Protein AF-A0A6U5EST8-F1 (afdb_monomer)

Structure (mmCIF, N/CA/C/O backbone):
data_AF-A0A6U5EST8-F1
#
_entry.id   AF-A0A6U5EST8-F1
#
loop_
_atom_site.group_PDB
_atom_site.id
_atom_site.type_symbol
_atom_site.label_atom_id
_atom_site.label_alt_id
_atom_site.label_comp_id
_atom_site.label_asym_id
_atom_site.label_entity_id
_atom_site.label_seq_id
_atom_site.pdbx_PDB_ins_code
_atom_site.Cartn_x
_atom_site.Cartn_y
_atom_site.Cartn_z
_atom_site.occupancy
_atom_site.B_iso_or_equiv
_atom_site.auth_seq_id
_atom_site.auth_comp_id
_atom_site.auth_asym_id
_atom_site.auth_atom_id
_atom_site.pdbx_PDB_model_num
ATOM 1 N N . SER A 1 1 ? -7.242 13.397 -13.984 1.00 48.88 1 SER A N 1
ATOM 2 C CA . SER A 1 1 ? -6.036 13.330 -14.838 1.00 48.88 1 SER A CA 1
ATOM 3 C C . SER A 1 1 ? -4.917 12.681 -14.050 1.00 48.88 1 SER A C 1
ATOM 5 O O . SER A 1 1 ? -4.640 13.156 -12.957 1.00 48.88 1 SER A O 1
ATOM 7 N N . GLU A 1 2 ? -4.301 11.622 -14.567 1.00 52.22 2 GLU A N 1
ATOM 8 C CA . GLU A 1 2 ? -3.159 10.956 -13.919 1.00 52.22 2 GLU A CA 1
ATOM 9 C C . GLU A 1 2 ? -1.825 11.520 -14.435 1.00 52.22 2 GLU A C 1
ATOM 11 O O . GLU A 1 2 ? -1.750 12.106 -15.522 1.00 52.22 2 GLU A O 1
ATOM 16 N N . LEU A 1 3 ? -0.790 11.414 -13.607 1.00 53.28 3 LEU A N 1
ATOM 17 C CA . LEU A 1 3 ? 0.524 12.009 -13.833 1.00 53.28 3 LEU A CA 1
ATOM 18 C C . LEU A 1 3 ? 1.408 11.073 -14.675 1.00 53.28 3 LEU A C 1
ATOM 20 O O . LEU A 1 3 ? 1.487 9.883 -14.387 1.00 53.28 3 LEU A O 1
ATOM 24 N N . ASP A 1 4 ? 2.096 11.611 -15.685 1.00 50.03 4 ASP A N 1
ATOM 25 C CA . ASP A 1 4 ? 3.159 10.904 -16.408 1.00 50.03 4 ASP A CA 1
ATOM 26 C C . ASP A 1 4 ? 4.500 11.118 -15.687 1.00 50.03 4 ASP A C 1
ATOM 28 O O . ASP A 1 4 ? 5.114 12.190 -15.760 1.00 50.03 4 ASP A O 1
ATOM 32 N N . MET A 1 5 ? 4.976 10.077 -15.003 1.00 48.50 5 MET A N 1
ATOM 33 C CA . MET A 1 5 ? 6.250 10.089 -14.272 1.00 48.50 5 MET A CA 1
ATOM 34 C C . MET A 1 5 ? 7.477 10.244 -15.191 1.00 48.50 5 MET A C 1
ATOM 36 O O . MET A 1 5 ? 8.553 10.594 -14.710 1.00 48.50 5 MET A O 1
ATOM 40 N N . LYS A 1 6 ? 7.358 10.023 -16.510 1.00 43.78 6 LYS A N 1
ATOM 41 C CA . LYS A 1 6 ? 8.486 10.133 -17.457 1.00 43.78 6 LYS A CA 1
ATOM 42 C C . LYS A 1 6 ? 8.891 11.588 -17.722 1.00 43.78 6 LYS A C 1
ATOM 44 O O . LYS A 1 6 ? 10.068 11.875 -17.988 1.00 43.78 6 LYS A O 1
ATOM 49 N N . ASN A 1 7 ? 7.911 12.491 -17.657 1.00 47.16 7 ASN A N 1
ATOM 50 C CA . ASN A 1 7 ? 8.019 13.862 -18.157 1.00 47.16 7 ASN A CA 1
ATOM 51 C C . ASN A 1 7 ? 7.587 14.926 -17.134 1.00 47.16 7 ASN A C 1
ATOM 53 O O . ASN A 1 7 ? 7.699 16.112 -17.429 1.00 47.16 7 ASN A O 1
ATOM 57 N N . GLY A 1 8 ? 7.045 14.528 -15.975 1.00 49.94 8 GLY A N 1
ATOM 58 C CA . GLY A 1 8 ? 6.484 15.461 -14.988 1.00 49.94 8 GLY A CA 1
ATOM 59 C C . GLY A 1 8 ? 5.248 16.220 -15.490 1.00 49.94 8 GLY A C 1
ATOM 60 O O . GLY A 1 8 ? 4.775 17.145 -14.838 1.00 49.94 8 GLY A O 1
ATOM 61 N N . ALA A 1 9 ? 4.718 15.835 -16.653 1.00 54.44 9 ALA A N 1
ATOM 62 C CA . ALA A 1 9 ? 3.524 16.407 -17.251 1.00 54.44 9 ALA A CA 1
ATOM 63 C C . ALA A 1 9 ? 2.299 15.552 -16.897 1.00 54.44 9 ALA A C 1
ATOM 65 O O . ALA A 1 9 ? 2.403 14.354 -16.635 1.00 54.44 9 ALA A O 1
ATOM 66 N N . ARG A 1 10 ? 1.100 16.141 -16.926 1.00 57.94 10 ARG A N 1
ATOM 67 C CA . ARG A 1 10 ? -0.131 15.335 -16.932 1.00 57.94 10 ARG A CA 1
ATOM 68 C C . ARG A 1 10 ? -0.149 14.506 -18.216 1.00 57.94 10 ARG A C 1
ATOM 70 O O . ARG A 1 10 ? 0.159 15.043 -19.282 1.00 57.94 10 ARG A O 1
ATOM 77 N N . HIS A 1 11 ? -0.492 13.221 -18.126 1.00 54.62 11 HIS A N 1
ATOM 78 C CA . HIS A 1 11 ? -0.567 12.348 -19.299 1.00 54.62 11 HIS A CA 1
ATOM 79 C C . HIS A 1 11 ? -1.459 13.005 -20.366 1.00 54.62 11 HIS A C 1
ATOM 81 O O . HIS A 1 11 ? -2.651 13.202 -20.138 1.00 54.62 11 HIS A O 1
ATOM 87 N N . LYS A 1 12 ? -0.896 13.331 -21.539 1.00 52.38 12 LYS A N 1
ATOM 88 C CA . LYS A 1 12 ? -1.658 13.903 -22.668 1.00 52.38 12 LYS A CA 1
ATOM 89 C C . LYS A 1 12 ? -2.686 12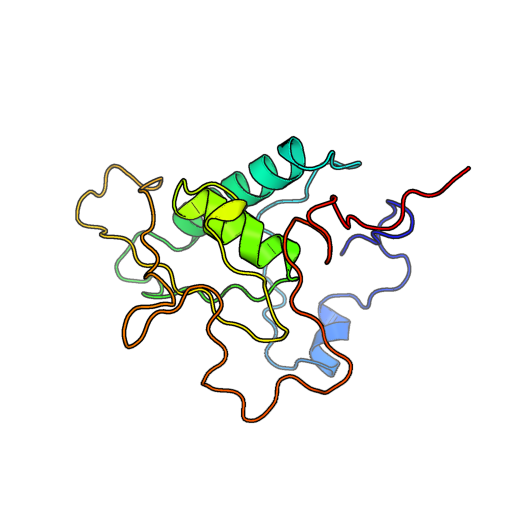.926 -23.264 1.00 52.38 12 LYS A C 1
ATOM 91 O O . LYS A 1 12 ? -3.492 13.349 -24.080 1.00 52.38 12 LYS A O 1
ATOM 96 N N . ALA A 1 13 ? -2.636 11.643 -22.895 1.00 58.72 13 ALA A N 1
ATOM 97 C CA . ALA A 1 13 ? -3.324 10.567 -23.612 1.00 58.72 13 ALA A CA 1
ATOM 98 C C . ALA A 1 13 ? -3.843 9.427 -22.716 1.00 58.72 13 ALA A C 1
ATOM 100 O O . ALA A 1 13 ? -3.940 8.293 -23.176 1.00 58.72 13 ALA A O 1
ATOM 101 N N . LEU A 1 14 ? -4.141 9.679 -21.437 1.00 64.50 14 LEU A N 1
ATOM 102 C CA . LEU A 1 14 ? -4.918 8.691 -20.683 1.00 64.50 14 LEU A CA 1
ATOM 103 C C . LEU A 1 14 ? -6.406 8.916 -20.947 1.00 64.50 14 LEU A C 1
ATOM 105 O O . LEU A 1 14 ? -6.839 10.069 -20.868 1.00 64.50 14 LEU A O 1
ATOM 109 N N . PRO A 1 15 ? -7.182 7.846 -21.204 1.00 72.75 15 PRO A N 1
ATOM 110 C CA . PRO A 1 15 ? -8.623 7.960 -21.327 1.00 72.75 15 PRO A CA 1
ATOM 111 C C . PRO A 1 15 ? -9.198 8.635 -20.082 1.00 72.75 15 PRO A C 1
ATOM 113 O O . PRO A 1 15 ? -8.764 8.365 -18.949 1.00 72.75 15 PRO A O 1
ATOM 116 N N . SER A 1 16 ? -10.162 9.520 -20.296 1.00 79.06 16 SER A N 1
ATOM 117 C CA . SER A 1 16 ? -10.992 10.098 -19.246 1.00 79.06 16 SER A CA 1
ATOM 118 C C . SER A 1 16 ? -11.648 8.999 -18.407 1.00 79.06 16 SER A C 1
ATOM 120 O O . SER A 1 16 ? -11.774 7.850 -18.826 1.00 79.06 16 SER A O 1
ATOM 122 N N . VAL A 1 17 ? -12.097 9.348 -17.201 1.00 77.19 17 VAL A N 1
ATOM 123 C CA . VAL A 1 17 ? -12.790 8.395 -16.320 1.00 77.19 17 VAL A CA 1
ATOM 124 C C . VAL A 1 17 ? -14.024 7.790 -17.003 1.00 77.19 17 VAL A C 1
ATOM 126 O O . VAL A 1 17 ? -14.256 6.594 -16.865 1.00 77.19 17 VAL A O 1
ATOM 129 N N . PHE A 1 18 ? -14.744 8.568 -17.818 1.00 82.94 18 PHE A N 1
ATOM 130 C CA . PHE A 1 18 ? -15.876 8.073 -18.605 1.00 82.94 18 PHE A CA 1
ATOM 131 C C . PHE A 1 18 ? -15.457 7.059 -19.675 1.00 82.94 18 PHE A C 1
ATOM 133 O O . PHE A 1 18 ? -16.109 6.031 -19.832 1.00 82.94 18 PHE A O 1
ATOM 140 N N . GLU A 1 19 ? -14.338 7.286 -20.365 1.00 85.19 19 GLU A N 1
ATOM 141 C CA . GLU A 1 19 ? -13.809 6.324 -21.342 1.00 85.19 19 GLU A CA 1
ATOM 142 C C . GLU A 1 19 ? -13.284 5.045 -20.670 1.00 85.19 19 GLU A C 1
ATOM 144 O O . GLU A 1 19 ? -13.337 3.964 -21.257 1.00 85.19 19 GLU A O 1
ATOM 149 N N . ARG A 1 20 ? -12.818 5.126 -19.416 1.00 86.94 20 ARG A N 1
ATOM 150 C CA . ARG A 1 20 ? -12.353 3.955 -18.652 1.00 86.94 20 ARG A CA 1
ATOM 151 C C . ARG A 1 20 ? -13.472 2.987 -18.281 1.00 86.94 20 ARG A C 1
ATOM 153 O O . ARG A 1 20 ? -13.176 1.809 -18.102 1.00 86.94 20 ARG A O 1
ATOM 160 N N . VAL A 1 21 ? -14.728 3.434 -18.220 1.00 88.88 21 VAL A N 1
ATOM 161 C CA . VAL A 1 21 ? -15.893 2.564 -17.957 1.00 88.88 21 VAL A CA 1
ATOM 162 C C . VAL A 1 21 ? -15.990 1.439 -18.992 1.00 88.88 21 VAL A C 1
ATOM 164 O O . VAL A 1 21 ? -16.379 0.327 -18.649 1.00 88.88 21 VAL A O 1
ATOM 167 N N . ALA A 1 22 ?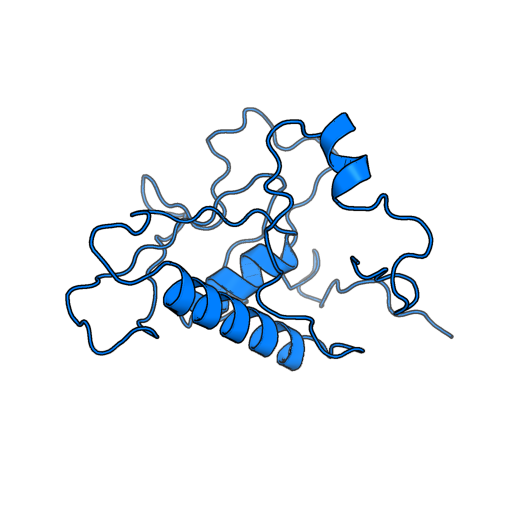 -15.561 1.681 -20.236 1.00 88.94 22 ALA A N 1
ATOM 168 C CA . ALA A 1 22 ? -15.536 0.654 -21.277 1.00 88.94 22 ALA A CA 1
ATOM 169 C C . ALA A 1 22 ? -14.598 -0.524 -20.941 1.00 88.94 22 ALA A C 1
ATOM 171 O O . ALA A 1 22 ? -14.864 -1.653 -21.343 1.00 88.94 22 ALA A O 1
ATOM 172 N N . TYR A 1 23 ? -13.525 -0.269 -20.186 1.00 89.94 23 TYR A N 1
ATOM 173 C CA . TYR A 1 23 ? -12.571 -1.286 -19.732 1.00 89.94 23 TYR A CA 1
ATOM 174 C C . TYR A 1 23 ? -12.909 -1.811 -18.327 1.00 89.94 23 TYR A C 1
ATOM 176 O O . TYR A 1 23 ? -12.661 -2.976 -18.027 1.00 89.94 23 TYR A O 1
ATOM 184 N N . TYR A 1 24 ? -13.504 -0.965 -17.478 1.00 91.69 24 TYR A N 1
ATOM 185 C CA . TYR A 1 24 ? -13.864 -1.264 -16.091 1.00 91.69 24 TYR A CA 1
ATOM 186 C C . TYR A 1 24 ? -15.314 -0.834 -15.803 1.00 91.69 24 TYR A C 1
ATOM 188 O O . TYR A 1 24 ? -15.536 0.220 -15.204 1.00 91.69 24 TYR A O 1
ATOM 196 N N . PRO A 1 25 ? -16.327 -1.643 -16.171 1.00 89.06 25 PRO A N 1
ATOM 197 C CA . PRO A 1 25 ? -17.738 -1.226 -16.149 1.00 89.06 25 PRO A CA 1
ATOM 198 C C . PRO A 1 25 ? -18.306 -0.842 -14.778 1.00 89.06 25 PRO A C 1
ATOM 200 O O . PRO A 1 25 ? -19.384 -0.264 -14.699 1.00 89.06 25 PRO A O 1
ATOM 203 N N . ARG A 1 26 ? -17.610 -1.194 -13.692 1.00 90.69 26 ARG A N 1
ATOM 204 C CA . ARG A 1 26 ? -18.018 -0.926 -12.304 1.00 90.69 26 ARG A CA 1
ATOM 205 C C . ARG A 1 26 ? -17.150 0.125 -11.611 1.00 90.69 26 ARG A C 1
ATOM 207 O O . ARG A 1 26 ? -17.196 0.229 -10.389 1.00 90.69 26 ARG A O 1
ATOM 214 N N . ILE A 1 27 ? -16.319 0.853 -12.357 1.00 89.62 27 ILE A N 1
ATOM 215 C CA . ILE A 1 27 ? -15.515 1.931 -11.781 1.00 89.62 27 ILE A CA 1
ATOM 216 C C . ILE A 1 27 ? -16.431 3.049 -11.264 1.00 89.62 27 ILE A C 1
ATOM 218 O O . ILE A 1 27 ? -17.374 3.450 -11.943 1.00 89.62 27 ILE A O 1
ATOM 222 N N . ASP A 1 28 ? -16.151 3.556 -10.064 1.00 88.38 28 ASP A N 1
ATOM 223 C CA . ASP A 1 28 ? -16.836 4.737 -9.540 1.00 88.38 28 ASP A CA 1
ATOM 224 C C . ASP A 1 28 ? -16.331 5.985 -10.274 1.00 88.38 28 ASP A C 1
ATOM 226 O O . ASP A 1 28 ? -15.213 6.457 -10.051 1.00 88.38 28 ASP A O 1
ATOM 230 N N . THR A 1 29 ? -17.160 6.525 -11.165 1.00 87.31 29 THR A N 1
ATOM 231 C CA . THR A 1 29 ? -16.808 7.706 -11.957 1.00 87.31 29 THR A CA 1
ATOM 232 C C . THR A 1 29 ? -16.860 9.010 -11.166 1.00 87.31 29 THR A C 1
ATOM 234 O O . THR A 1 29 ? -16.343 10.021 -11.638 1.00 87.31 29 THR A O 1
ATOM 237 N N . ASN A 1 30 ? -17.478 9.002 -9.983 1.00 88.00 30 ASN A N 1
ATOM 238 C CA . ASN A 1 30 ? -17.611 10.171 -9.114 1.00 88.00 30 ASN A CA 1
ATOM 239 C C . ASN A 1 30 ? -16.489 10.245 -8.071 1.00 88.00 30 ASN A C 1
ATOM 241 O O . ASN A 1 30 ? -16.426 11.200 -7.290 1.00 88.00 30 ASN A O 1
ATOM 245 N N . TYR A 1 31 ? -15.596 9.253 -8.048 1.00 83.94 31 TYR A N 1
ATOM 246 C CA . TYR A 1 31 ? -14.479 9.237 -7.125 1.00 83.94 31 TYR A CA 1
ATOM 247 C C . TYR A 1 31 ? -13.496 10.375 -7.420 1.00 83.94 31 TYR A C 1
ATOM 249 O O . TYR A 1 31 ? -12.895 10.460 -8.492 1.00 83.94 31 TYR A O 1
ATOM 257 N N . ASN A 1 32 ? -13.271 11.215 -6.411 1.00 83.75 32 ASN A N 1
ATOM 258 C CA . ASN A 1 32 ? -12.218 12.222 -6.424 1.00 83.75 32 ASN A CA 1
ATOM 259 C C . ASN A 1 32 ? -10.975 11.703 -5.693 1.00 83.75 32 ASN A C 1
ATOM 261 O O . ASN A 1 32 ? -11.077 11.183 -4.575 1.00 83.75 32 ASN A O 1
ATOM 265 N N . SER A 1 33 ? -9.803 11.891 -6.311 1.00 86.38 33 SER A N 1
ATOM 266 C CA . SER A 1 33 ? -8.504 11.635 -5.681 1.00 86.38 33 SER A CA 1
ATOM 267 C C . SER A 1 33 ? -8.404 12.357 -4.337 1.00 86.38 33 SER A C 1
ATOM 269 O O . SER A 1 33 ? -8.829 13.504 -4.227 1.00 86.38 33 SER A O 1
ATOM 271 N N . LEU A 1 34 ? -7.801 11.707 -3.335 1.00 87.25 34 LEU A N 1
ATOM 272 C CA . LEU A 1 34 ? -7.621 12.284 -1.994 1.00 87.25 34 LEU A CA 1
ATOM 273 C C . LEU A 1 34 ? -6.848 13.607 -2.046 1.00 87.25 34 LEU A C 1
ATOM 275 O O . LEU A 1 34 ? -7.206 14.575 -1.389 1.00 87.25 34 LEU A O 1
ATOM 279 N N . PHE A 1 35 ? -5.795 13.645 -2.860 1.00 88.31 35 PHE A N 1
ATOM 280 C CA . PHE A 1 35 ? -5.031 14.842 -3.183 1.00 88.31 35 PHE A CA 1
ATOM 281 C C . PHE A 1 35 ? -4.208 14.593 -4.454 1.00 88.31 35 PHE A C 1
ATOM 283 O O . PHE A 1 35 ? -4.122 13.469 -4.953 1.00 88.31 35 PHE A O 1
ATOM 290 N N . THR A 1 36 ? -3.599 15.653 -4.984 1.00 84.31 36 THR A N 1
ATOM 291 C CA . THR A 1 36 ? -2.569 15.568 -6.030 1.00 84.31 36 THR A CA 1
ATOM 292 C C . THR A 1 36 ? -1.243 16.000 -5.410 1.00 84.31 36 THR A C 1
ATOM 294 O O . THR A 1 36 ? -1.221 17.061 -4.786 1.00 84.31 36 THR A O 1
ATOM 297 N N . PRO A 1 37 ? -0.167 15.208 -5.518 1.00 79.50 37 PRO A N 1
ATOM 298 C CA . PRO A 1 37 ? 1.116 15.597 -4.953 1.00 79.50 37 PRO A CA 1
ATOM 299 C C . PRO A 1 37 ? 1.778 16.721 -5.749 1.00 79.50 37 PRO A C 1
ATOM 301 O O . PRO A 1 37 ? 1.559 16.857 -6.956 1.00 79.50 37 PRO A O 1
ATOM 304 N N . GLU A 1 38 ? 2.593 17.516 -5.061 1.00 78.94 38 GLU A N 1
ATOM 305 C CA . GLU A 1 38 ? 3.458 18.511 -5.690 1.00 78.94 38 GLU A CA 1
ATOM 306 C C . GLU A 1 38 ? 4.640 17.817 -6.376 1.00 78.94 38 GLU A C 1
ATOM 308 O O . GLU A 1 38 ? 5.148 16.806 -5.893 1.00 78.94 38 GLU A O 1
ATOM 313 N N . MET A 1 39 ? 5.054 18.341 -7.531 1.00 76.12 39 MET A N 1
ATOM 314 C CA . MET A 1 39 ? 6.128 17.772 -8.347 1.00 76.12 39 MET A CA 1
ATOM 315 C C . MET A 1 39 ? 7.208 18.832 -8.619 1.00 76.12 39 MET A C 1
ATOM 317 O O . MET A 1 39 ? 6.855 19.992 -8.841 1.00 76.12 39 MET A O 1
ATOM 321 N N . PRO A 1 40 ? 8.498 18.449 -8.698 1.00 78.38 40 PRO A N 1
ATOM 322 C CA . PRO A 1 40 ? 9.017 17.088 -8.554 1.00 78.38 40 PRO A CA 1
ATOM 323 C C . PRO A 1 40 ? 9.042 16.615 -7.094 1.00 78.38 40 PRO A C 1
ATOM 325 O O . PRO A 1 40 ? 9.337 17.382 -6.187 1.00 78.38 40 PRO A O 1
ATOM 328 N N . GLU A 1 41 ? 8.773 15.329 -6.885 1.00 74.25 41 GLU A N 1
ATOM 329 C CA . GLU A 1 41 ? 8.879 14.702 -5.568 1.00 74.25 41 GLU A CA 1
ATOM 330 C C . GLU A 1 41 ? 10.335 14.292 -5.293 1.00 74.25 41 GLU A C 1
ATOM 332 O O . GLU A 1 41 ? 10.943 13.579 -6.097 1.00 74.25 41 GLU A O 1
ATOM 337 N N . GLN A 1 42 ? 10.901 14.742 -4.169 1.00 78.19 42 GLN A N 1
ATOM 338 C CA . GLN A 1 42 ? 12.224 14.304 -3.722 1.00 78.19 42 GLN A CA 1
ATOM 339 C C . GLN A 1 42 ? 12.118 12.992 -2.940 1.00 78.19 42 GLN A C 1
ATOM 341 O O . GLN A 1 42 ? 11.250 12.819 -2.085 1.00 78.19 42 GLN A O 1
ATOM 346 N N . TYR A 1 43 ? 13.022 12.058 -3.232 1.00 74.25 43 TYR A N 1
ATOM 347 C CA . TYR A 1 43 ? 13.096 10.777 -2.538 1.00 74.25 43 TYR A CA 1
ATOM 348 C C . TYR A 1 43 ? 14.235 10.779 -1.501 1.00 74.25 43 TYR A C 1
ATOM 350 O O . TYR A 1 43 ? 15.327 11.239 -1.846 1.00 74.25 43 TYR A O 1
ATOM 358 N N . PRO A 1 44 ? 14.046 10.191 -0.301 1.00 78.81 44 PRO A N 1
ATOM 359 C CA . PRO A 1 44 ? 12.819 9.538 0.179 1.00 78.81 44 PRO A CA 1
ATOM 360 C C . PRO A 1 44 ? 11.825 10.488 0.858 1.00 78.81 44 PRO A C 1
ATOM 362 O O . PRO A 1 44 ? 10.648 10.154 0.929 1.00 78.81 44 PRO A O 1
ATOM 365 N N . ASP A 1 45 ? 12.264 11.651 1.336 1.00 82.19 45 ASP A N 1
ATOM 366 C CA . ASP A 1 45 ? 11.514 12.425 2.334 1.00 82.19 45 ASP A CA 1
ATOM 367 C C . ASP A 1 45 ? 10.145 12.903 1.833 1.00 82.19 45 ASP A C 1
ATOM 369 O O . ASP A 1 45 ? 9.121 12.552 2.418 1.00 82.19 45 ASP A O 1
ATOM 373 N N . SER A 1 46 ? 10.084 13.601 0.692 1.00 84.88 46 SER A N 1
ATOM 374 C CA . SER A 1 46 ? 8.802 14.082 0.149 1.00 84.88 46 SER A CA 1
ATOM 375 C C . SER A 1 46 ? 7.865 12.929 -0.232 1.00 84.88 46 SER A C 1
ATOM 377 O O . SER A 1 46 ? 6.649 13.026 -0.055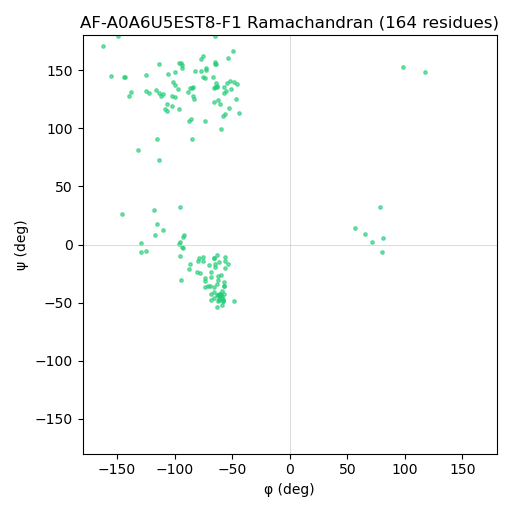 1.00 84.88 46 SER A O 1
ATOM 379 N N . PHE A 1 47 ? 8.428 11.811 -0.700 1.00 86.88 47 PHE A N 1
ATOM 380 C CA . PHE A 1 47 ? 7.680 10.584 -0.975 1.00 86.88 47 PHE A CA 1
ATOM 381 C C . PHE A 1 47 ? 7.053 9.976 0.291 1.00 86.88 47 PHE A C 1
ATOM 383 O O . PHE A 1 47 ? 5.887 9.561 0.284 1.00 86.88 47 PHE A O 1
ATOM 390 N N . LEU A 1 48 ? 7.800 9.931 1.391 1.00 89.56 48 LEU A N 1
ATOM 391 C CA . LEU A 1 48 ? 7.316 9.416 2.670 1.00 89.56 48 LEU A CA 1
ATOM 392 C C . LEU A 1 48 ? 6.294 10.357 3.317 1.00 89.56 48 LEU A C 1
ATOM 394 O O . LEU A 1 48 ? 5.298 9.887 3.878 1.00 89.56 48 LEU A O 1
ATOM 398 N N . ASP A 1 49 ? 6.457 11.667 3.171 1.00 90.69 49 ASP A N 1
ATOM 399 C CA . ASP A 1 49 ? 5.455 12.648 3.596 1.00 90.69 49 ASP A CA 1
ATOM 400 C C . ASP A 1 49 ? 4.141 12.456 2.836 1.00 90.69 49 ASP A C 1
ATOM 402 O O . ASP A 1 49 ? 3.058 12.422 3.433 1.00 90.69 49 ASP A O 1
ATOM 406 N N . ARG A 1 50 ? 4.220 12.219 1.522 1.00 91.38 50 ARG A N 1
ATOM 407 C CA . ARG A 1 50 ? 3.054 11.875 0.704 1.00 91.38 50 ARG A CA 1
ATOM 408 C C . ARG A 1 50 ? 2.374 10.592 1.170 1.00 91.38 50 ARG A C 1
ATOM 410 O O . ARG A 1 50 ? 1.144 10.558 1.242 1.00 91.38 50 ARG A O 1
ATOM 417 N N . CYS A 1 51 ? 3.138 9.546 1.477 1.00 92.81 51 CYS A N 1
ATOM 418 C CA . CYS A 1 51 ? 2.579 8.296 1.996 1.00 92.81 51 CYS A CA 1
ATOM 419 C C . CYS A 1 51 ? 1.868 8.521 3.337 1.00 92.81 51 CYS A C 1
ATOM 421 O O . CYS A 1 51 ? 0.733 8.076 3.504 1.00 92.81 51 CYS A O 1
ATOM 423 N N . SER A 1 52 ? 2.480 9.294 4.241 1.00 92.12 52 SER A N 1
ATOM 424 C CA . SER A 1 52 ? 1.885 9.688 5.528 1.00 92.12 52 SER A CA 1
ATOM 425 C C . SER A 1 52 ? 0.560 10.420 5.336 1.00 92.12 52 SER A C 1
ATOM 427 O O . SER A 1 52 ? -0.447 10.086 5.963 1.00 92.12 52 SER A O 1
ATOM 429 N N . ARG A 1 53 ? 0.534 11.392 4.417 1.00 92.06 53 ARG A N 1
ATOM 430 C CA . ARG A 1 53 ? -0.681 12.131 4.076 1.00 92.06 53 ARG A CA 1
ATOM 431 C C . ARG A 1 53 ? -1.756 11.208 3.508 1.00 92.06 53 ARG A C 1
ATOM 433 O O . ARG A 1 53 ? -2.905 11.322 3.911 1.00 92.06 53 ARG A O 1
ATOM 440 N N . ALA A 1 54 ? -1.409 10.278 2.619 1.00 92.06 54 ALA A N 1
ATOM 441 C CA . ALA A 1 54 ? -2.369 9.328 2.057 1.00 92.06 54 ALA A CA 1
ATOM 442 C C . ALA A 1 54 ? -3.045 8.467 3.126 1.00 92.06 54 ALA A C 1
ATOM 444 O O . ALA A 1 54 ? -4.268 8.344 3.104 1.00 92.06 54 ALA A O 1
ATOM 445 N N . ILE A 1 55 ? -2.281 7.934 4.080 1.00 90.38 55 ILE A N 1
ATOM 446 C CA . ILE A 1 55 ? -2.830 7.155 5.200 1.00 90.38 55 ILE A CA 1
ATOM 447 C C . ILE A 1 55 ? -3.773 8.021 6.032 1.00 90.38 55 ILE A C 1
ATOM 449 O O . ILE A 1 55 ? -4.903 7.618 6.292 1.00 90.38 55 ILE A O 1
ATOM 453 N N . LYS A 1 56 ? -3.350 9.241 6.383 1.00 87.94 56 LYS A N 1
ATOM 454 C CA . LYS A 1 56 ? -4.172 10.177 7.156 1.00 87.94 56 LYS A CA 1
ATOM 455 C C . LYS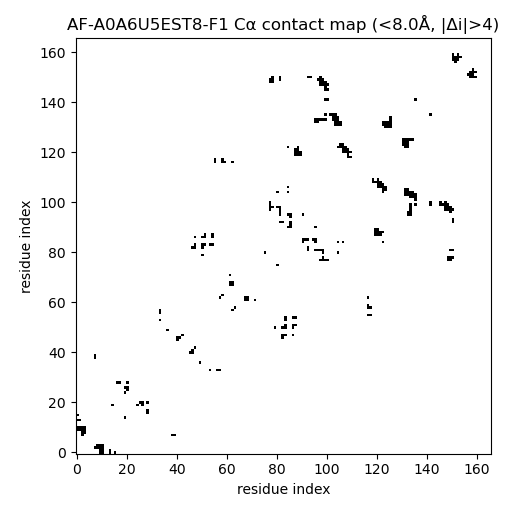 A 1 56 ? -5.499 10.496 6.458 1.00 87.94 56 LYS A C 1
ATOM 457 O O . LYS A 1 56 ? -6.552 10.407 7.079 1.00 87.94 56 LYS A O 1
ATOM 462 N N . GLU A 1 57 ? -5.466 10.841 5.173 1.00 89.06 57 GLU A N 1
ATOM 463 C CA . GLU A 1 57 ? -6.670 11.179 4.399 1.00 89.06 57 GLU A CA 1
ATOM 464 C C . GLU A 1 57 ? -7.598 9.964 4.224 1.00 89.06 57 GLU A C 1
ATOM 466 O O . GLU A 1 57 ? -8.820 10.106 4.287 1.00 89.06 57 GLU A O 1
ATOM 471 N N . LEU A 1 58 ? -7.043 8.756 4.051 1.00 88.19 58 LEU A N 1
ATOM 472 C CA . LEU A 1 58 ? -7.822 7.511 4.036 1.00 88.19 58 LEU A CA 1
ATOM 473 C C . LEU A 1 58 ? -8.513 7.273 5.382 1.00 88.19 58 LEU A C 1
ATOM 475 O O . LEU A 1 58 ? -9.722 7.032 5.403 1.00 88.19 58 LEU A O 1
ATOM 479 N N . SER A 1 59 ? -7.777 7.401 6.488 1.00 83.62 59 SER A N 1
ATOM 480 C CA . SER A 1 59 ? -8.313 7.276 7.846 1.00 83.62 59 SER A CA 1
ATOM 481 C C . SER A 1 59 ? -9.416 8.295 8.126 1.00 83.62 59 SER A C 1
ATOM 483 O O . SER A 1 59 ? -10.430 7.938 8.714 1.00 83.62 59 SER A O 1
ATOM 485 N N . ILE A 1 60 ? -9.281 9.541 7.666 1.00 83.81 60 ILE A N 1
ATOM 486 C CA . ILE A 1 60 ? -10.328 10.564 7.825 1.00 83.81 60 ILE A CA 1
ATOM 487 C C . ILE A 1 60 ? -11.560 10.222 6.976 1.00 83.81 60 ILE A C 1
ATOM 489 O O . ILE A 1 60 ? -12.691 10.268 7.456 1.00 83.81 60 ILE A O 1
ATOM 493 N N . LYS A 1 61 ? -11.367 9.866 5.700 1.00 84.12 61 LYS A N 1
ATOM 494 C CA . LYS A 1 61 ? -12.476 9.656 4.755 1.00 84.12 61 LYS A CA 1
ATOM 495 C C . LYS A 1 61 ? -13.302 8.403 5.073 1.00 84.12 61 LYS A C 1
ATOM 497 O O . LYS A 1 61 ? -14.526 8.396 4.872 1.00 84.12 61 LYS A O 1
ATOM 502 N N . TYR A 1 62 ? -12.640 7.354 5.554 1.00 83.31 62 TYR A N 1
ATOM 503 C CA . TYR A 1 62 ? -13.210 6.013 5.688 1.00 83.31 62 TYR A CA 1
ATOM 504 C C . TYR A 1 62 ? -13.126 5.421 7.097 1.00 83.31 62 TYR A C 1
ATOM 506 O O . TYR A 1 62 ? -13.658 4.342 7.308 1.00 83.31 62 TYR A O 1
ATOM 514 N N . GLY A 1 63 ? -12.473 6.082 8.050 1.00 69.62 63 GLY A N 1
ATOM 515 C CA . GLY A 1 63 ? -12.112 5.461 9.322 1.00 69.62 63 GLY A CA 1
ATOM 516 C C . GLY A 1 63 ? -13.051 5.692 10.504 1.00 69.62 63 GLY A C 1
ATOM 517 O O . GLY A 1 63 ? -12.719 5.189 11.571 1.00 69.62 63 GLY A O 1
ATOM 518 N N . GLN A 1 64 ? -14.158 6.432 10.359 1.00 67.75 64 GLN A N 1
ATOM 519 C CA . GLN A 1 64 ? -15.088 6.722 11.463 1.00 67.75 64 GLN A CA 1
ATOM 520 C C . GLN A 1 64 ? -16.564 6.627 11.056 1.00 67.75 64 GLN A C 1
ATOM 522 O O . GLN A 1 64 ? -16.988 7.259 10.084 1.00 67.75 64 GLN A O 1
ATOM 527 N N . GLY A 1 65 ? -17.349 5.901 11.858 1.00 61.84 65 GLY A N 1
ATOM 528 C CA . GLY A 1 65 ? -18.809 5.797 11.761 1.00 61.84 65 GLY A CA 1
ATOM 529 C C . GLY A 1 65 ? -19.311 4.382 11.457 1.00 61.84 65 GLY A C 1
ATOM 530 O O . GLY A 1 65 ? -18.663 3.627 10.741 1.00 61.84 65 GLY A O 1
ATOM 531 N N . PHE A 1 66 ? -20.498 4.045 11.973 1.00 58.19 66 PHE A N 1
ATOM 532 C CA . PHE A 1 66 ? -21.142 2.730 11.798 1.00 58.19 66 PHE A CA 1
ATOM 533 C C . PHE A 1 66 ? -21.409 2.362 10.326 1.00 58.19 66 PHE A C 1
ATOM 535 O O . PHE A 1 66 ? -21.434 1.186 9.981 1.00 58.19 66 PHE A O 1
ATOM 542 N N . ASP A 1 67 ? -21.557 3.368 9.459 1.00 67.69 67 ASP A N 1
ATOM 543 C CA . ASP A 1 67 ? -21.815 3.196 8.023 1.00 67.69 67 ASP A CA 1
ATOM 544 C C . ASP A 1 67 ? -20.531 3.153 7.171 1.00 67.69 67 ASP A C 1
ATOM 546 O O . ASP A 1 67 ? -20.585 3.214 5.938 1.00 67.69 67 ASP A O 1
ATOM 550 N N . LYS A 1 68 ? -19.349 3.111 7.800 1.00 72.62 68 LYS A N 1
ATOM 551 C CA . LYS A 1 68 ? -18.065 3.054 7.092 1.00 72.62 68 LYS A CA 1
ATOM 552 C C . LYS A 1 68 ? -17.574 1.619 6.910 1.00 72.62 68 LYS A C 1
ATOM 554 O O . LYS A 1 68 ? -17.889 0.745 7.713 1.00 72.62 68 LYS A O 1
ATOM 559 N N . PRO A 1 69 ? -16.790 1.357 5.847 1.00 75.94 69 PRO A N 1
ATOM 560 C CA . PRO A 1 69 ? -16.235 0.033 5.624 1.00 75.94 69 PRO A CA 1
ATOM 561 C C . PRO A 1 69 ? -15.290 -0.360 6.766 1.00 75.94 69 PRO A C 1
ATOM 563 O O . PRO A 1 69 ? -14.440 0.427 7.175 1.00 75.94 69 PRO A O 1
ATOM 566 N N . SER A 1 70 ? -15.399 -1.606 7.228 1.00 80.25 70 SER A N 1
ATOM 567 C CA . SER A 1 70 ? -14.501 -2.178 8.240 1.00 80.25 70 SER A CA 1
ATOM 568 C C . SER A 1 70 ? -13.083 -2.436 7.717 1.00 80.25 70 SER A C 1
ATOM 570 O O . SER A 1 70 ? -12.160 -2.607 8.506 1.00 80.25 70 SER A O 1
ATOM 572 N N . ALA A 1 71 ? -12.903 -2.467 6.392 1.00 85.88 71 ALA A N 1
ATOM 573 C CA . ALA A 1 71 ? -11.623 -2.686 5.734 1.00 85.88 71 ALA A CA 1
ATOM 574 C C . ALA A 1 71 ? -11.500 -1.840 4.461 1.00 85.88 71 ALA A C 1
ATOM 576 O O . ALA A 1 71 ? -12.466 -1.653 3.717 1.00 85.88 71 ALA A O 1
ATOM 577 N N . ILE A 1 72 ? -10.286 -1.365 4.186 1.00 89.06 72 ILE A N 1
ATOM 578 C CA . ILE A 1 72 ? -9.941 -0.617 2.975 1.00 89.06 72 ILE A CA 1
ATOM 579 C C . ILE A 1 72 ? -8.821 -1.371 2.270 1.00 89.06 72 ILE A C 1
ATOM 581 O O . ILE A 1 72 ? -7.812 -1.702 2.884 1.00 89.06 72 ILE A O 1
ATOM 585 N N . ILE A 1 73 ? -8.981 -1.608 0.969 1.00 93.06 73 ILE A N 1
ATOM 586 C CA . ILE A 1 73 ? -7.948 -2.225 0.136 1.00 93.06 73 ILE A CA 1
ATOM 587 C C . ILE A 1 73 ? -7.345 -1.142 -0.751 1.00 93.06 73 ILE A C 1
ATOM 589 O O . ILE A 1 73 ? -8.047 -0.514 -1.544 1.00 93.06 73 ILE A O 1
ATOM 593 N N . VAL A 1 74 ? -6.035 -0.935 -0.630 1.00 93.94 74 VAL A N 1
ATOM 594 C CA . VAL A 1 74 ? -5.278 -0.001 -1.467 1.00 93.94 74 VAL A CA 1
ATOM 595 C C . VAL A 1 74 ? -4.401 -0.801 -2.419 1.00 93.94 74 VAL A C 1
ATOM 597 O O . VAL A 1 74 ? -3.498 -1.513 -1.993 1.00 93.94 74 VAL A O 1
ATOM 600 N N . VAL A 1 75 ? -4.652 -0.663 -3.720 1.00 94.94 75 VAL A N 1
ATOM 601 C CA . VAL A 1 75 ? -3.825 -1.269 -4.769 1.00 94.94 75 VAL A CA 1
ATOM 602 C C . VAL A 1 75 ? -2.924 -0.187 -5.351 1.00 94.94 75 VAL A C 1
ATOM 604 O O . VAL A 1 75 ? -3.407 0.821 -5.865 1.00 94.94 75 VAL A O 1
ATOM 607 N N . THR A 1 76 ? -1.611 -0.371 -5.243 1.00 93.88 76 THR A N 1
ATOM 608 C CA . THR A 1 76 ? -0.616 0.613 -5.687 1.00 93.88 76 THR A CA 1
ATOM 609 C C . THR A 1 76 ? 0.673 -0.074 -6.147 1.00 93.88 76 THR A C 1
ATOM 611 O O . THR A 1 76 ? 0.781 -1.299 -6.152 1.00 93.88 76 THR A O 1
ATOM 614 N N . HIS A 1 77 ? 1.650 0.714 -6.589 1.00 90.12 77 HIS A N 1
ATOM 615 C CA . HIS A 1 77 ? 2.965 0.225 -7.000 1.00 90.12 77 HIS A CA 1
ATOM 616 C C . HIS A 1 77 ? 3.843 -0.145 -5.797 1.00 90.12 77 HIS A C 1
ATOM 618 O O . HIS A 1 77 ? 3.628 0.349 -4.694 1.00 90.12 77 HIS A O 1
ATOM 624 N N . ALA A 1 78 ? 4.898 -0.932 -6.037 1.00 88.56 78 ALA A N 1
ATOM 625 C CA . ALA A 1 78 ? 5.801 -1.450 -5.005 1.00 88.56 78 ALA A CA 1
ATOM 626 C C . ALA A 1 78 ? 6.306 -0.389 -4.010 1.00 88.56 78 ALA A C 1
ATOM 628 O O . ALA A 1 78 ? 6.186 -0.576 -2.801 1.00 88.56 78 ALA A O 1
ATOM 629 N N . ALA A 1 79 ? 6.791 0.756 -4.509 1.00 87.19 79 ALA A N 1
ATOM 630 C CA . ALA A 1 79 ? 7.218 1.859 -3.651 1.00 87.19 79 ALA A CA 1
ATOM 631 C C . ALA A 1 79 ? 6.077 2.377 -2.769 1.00 87.19 79 ALA A C 1
ATOM 633 O O . ALA A 1 79 ? 6.272 2.568 -1.574 1.00 87.19 79 ALA A O 1
ATOM 634 N N . GLY A 1 80 ? 4.878 2.541 -3.339 1.00 91.81 80 GLY A N 1
ATOM 635 C CA . GLY A 1 80 ? 3.682 2.953 -2.607 1.00 91.81 80 GLY A CA 1
ATOM 636 C C . GLY A 1 80 ? 3.301 1.971 -1.501 1.00 91.81 80 GLY A C 1
ATOM 637 O O . GLY A 1 80 ? 3.014 2.418 -0.397 1.00 91.81 80 GLY A O 1
ATOM 638 N N . CYS A 1 81 ? 3.362 0.660 -1.762 1.00 93.06 81 CYS A N 1
ATOM 639 C CA . CYS A 1 81 ? 3.088 -0.363 -0.750 1.00 93.06 81 CYS A CA 1
ATOM 640 C C . CYS A 1 81 ? 4.040 -0.224 0.444 1.00 93.06 81 CYS A C 1
ATOM 642 O O . CYS A 1 81 ? 3.588 -0.088 1.578 1.00 93.06 81 CYS A O 1
ATOM 644 N N . ILE A 1 82 ? 5.350 -0.180 0.181 1.00 91.75 82 ILE A N 1
ATOM 645 C CA . ILE A 1 82 ? 6.379 -0.100 1.228 1.00 91.75 82 ILE A CA 1
ATOM 646 C C . ILE A 1 82 ? 6.301 1.229 1.982 1.00 91.75 82 ILE A C 1
ATOM 648 O O . ILE A 1 82 ? 6.331 1.248 3.211 1.00 91.75 82 ILE A O 1
ATOM 652 N N . GLY A 1 83 ? 6.180 2.344 1.258 1.00 92.31 83 GLY A N 1
ATOM 653 C CA . GLY A 1 83 ? 6.091 3.675 1.849 1.00 92.31 83 GLY A CA 1
ATOM 654 C C . GLY A 1 83 ? 4.853 3.827 2.727 1.00 92.31 83 GLY A C 1
ATOM 655 O O . GLY A 1 83 ? 4.954 4.330 3.842 1.00 92.31 83 GLY A O 1
ATOM 656 N N . MET A 1 84 ? 3.691 3.348 2.276 1.00 94.00 84 MET A N 1
ATOM 657 C CA . MET A 1 84 ? 2.479 3.383 3.094 1.00 94.00 84 MET A CA 1
ATOM 658 C C . MET A 1 84 ? 2.575 2.441 4.299 1.00 94.00 84 MET A C 1
ATOM 660 O O . MET A 1 84 ? 2.232 2.856 5.399 1.00 94.00 84 MET A O 1
ATOM 664 N N . ALA A 1 85 ? 3.097 1.223 4.143 1.00 93.56 85 ALA A N 1
ATOM 665 C CA . ALA A 1 85 ? 3.269 0.306 5.270 1.00 93.56 85 ALA A CA 1
ATOM 666 C C . ALA A 1 85 ? 4.222 0.879 6.337 1.00 93.56 85 ALA A C 1
ATOM 668 O O . ALA A 1 85 ? 3.875 0.931 7.517 1.00 93.56 85 ALA A O 1
ATOM 669 N N . SER A 1 86 ? 5.380 1.404 5.923 1.00 92.31 86 SER A N 1
ATOM 670 C CA . SER A 1 86 ? 6.342 2.060 6.823 1.00 92.31 86 SER A CA 1
ATOM 671 C C . SER A 1 86 ? 5.700 3.232 7.565 1.00 92.31 86 SER A C 1
ATOM 673 O O . SER A 1 86 ? 5.779 3.320 8.788 1.00 92.31 86 SER A O 1
ATOM 675 N N . ARG A 1 87 ? 5.003 4.119 6.847 1.00 93.06 87 ARG A N 1
ATOM 676 C CA . ARG A 1 87 ? 4.417 5.321 7.454 1.00 93.06 87 ARG A CA 1
ATOM 677 C C . ARG A 1 87 ? 3.191 5.048 8.314 1.00 93.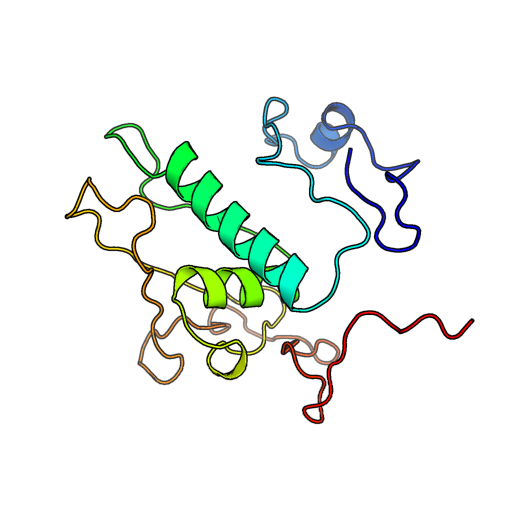06 87 ARG A C 1
ATOM 679 O O . ARG A 1 87 ? 2.971 5.794 9.259 1.00 93.06 87 ARG A O 1
ATOM 686 N N . ALA A 1 88 ? 2.427 4.001 8.023 1.00 91.88 88 ALA A N 1
ATOM 687 C CA . ALA A 1 88 ? 1.272 3.615 8.829 1.00 91.88 88 ALA A CA 1
ATOM 688 C C . ALA A 1 88 ? 1.701 2.977 10.155 1.00 91.88 88 ALA A C 1
ATOM 690 O O . ALA A 1 88 ? 1.068 3.216 11.178 1.00 91.88 88 ALA A O 1
ATOM 691 N N . THR A 1 89 ? 2.792 2.207 10.133 1.00 91.44 89 THR A N 1
ATOM 692 C CA . THR A 1 89 ? 3.293 1.455 11.295 1.00 91.44 89 THR A CA 1
ATOM 693 C C . THR A 1 89 ? 4.381 2.161 12.099 1.00 91.44 89 THR A C 1
ATOM 695 O O . THR A 1 89 ? 4.776 1.686 13.159 1.00 91.44 89 THR A O 1
ATOM 698 N N . GLY A 1 90 ? 4.920 3.270 11.589 1.00 89.94 90 GLY A N 1
ATOM 699 C CA . GLY A 1 90 ? 6.061 3.963 12.193 1.00 89.94 90 GLY A CA 1
ATOM 700 C C . GLY A 1 90 ? 7.399 3.225 12.051 1.00 89.94 90 GLY A C 1
ATOM 701 O O . GLY A 1 90 ? 8.414 3.719 12.538 1.00 89.94 90 GLY A O 1
ATOM 702 N N . ARG A 1 91 ? 7.424 2.076 11.366 1.00 88.69 91 ARG A N 1
ATOM 703 C CA . ARG A 1 91 ? 8.632 1.284 11.110 1.00 88.69 91 ARG A CA 1
ATOM 704 C C . ARG A 1 91 ? 9.531 1.955 10.078 1.00 88.69 91 ARG A C 1
ATOM 706 O O . ARG A 1 91 ? 9.054 2.620 9.151 1.00 88.69 91 ARG A O 1
ATOM 713 N N . SER A 1 92 ? 10.836 1.740 10.189 1.00 88.31 92 SER A N 1
ATOM 714 C CA . SER A 1 92 ? 11.789 2.146 9.155 1.00 88.31 92 SER A CA 1
ATOM 715 C C . SER A 1 92 ? 11.553 1.366 7.858 1.00 88.31 92 SER A C 1
ATOM 717 O O . SER A 1 92 ? 11.006 0.264 7.863 1.00 88.31 92 SER A O 1
ATOM 719 N N . LEU A 1 93 ? 11.991 1.918 6.721 1.00 86.06 93 LEU A N 1
ATOM 720 C CA . LEU A 1 93 ? 11.857 1.227 5.436 1.00 86.06 93 LEU A CA 1
ATOM 721 C C . LEU A 1 93 ? 12.529 -0.156 5.450 1.00 86.06 93 LEU A C 1
ATOM 723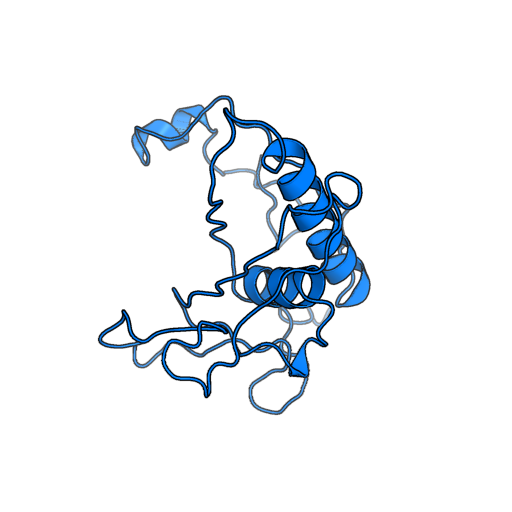 O O . LEU A 1 93 ? 11.974 -1.088 4.877 1.00 86.06 93 LEU A O 1
ATOM 727 N N . SER A 1 94 ? 13.662 -0.309 6.147 1.00 83.00 94 SER A N 1
ATOM 728 C CA . SER A 1 94 ? 14.400 -1.576 6.277 1.00 83.00 94 SER A CA 1
ATOM 729 C C . SER A 1 94 ? 13.648 -2.676 7.027 1.00 83.00 94 SER A C 1
ATOM 731 O O . SER A 1 94 ? 13.996 -3.843 6.883 1.00 83.00 94 SER A O 1
ATOM 733 N N . GLU A 1 95 ? 12.628 -2.322 7.807 1.00 84.44 95 GLU A N 1
ATOM 734 C CA . GLU A 1 95 ? 11.775 -3.264 8.548 1.00 84.44 95 GLU A CA 1
ATOM 735 C C . GLU A 1 95 ? 10.520 -3.669 7.752 1.00 84.44 95 GLU A C 1
ATOM 737 O O . GLU A 1 95 ? 9.720 -4.494 8.199 1.00 84.44 95 GLU A O 1
ATOM 742 N N . VAL A 1 96 ? 10.326 -3.094 6.561 1.00 88.19 96 VAL A N 1
ATOM 743 C CA . VAL A 1 96 ? 9.242 -3.448 5.642 1.00 88.19 96 VAL A CA 1
ATOM 744 C C . VAL A 1 96 ? 9.796 -4.323 4.527 1.00 88.19 96 VAL A C 1
ATOM 746 O O . VAL A 1 96 ? 10.767 -3.964 3.854 1.00 88.19 96 VAL A O 1
ATOM 749 N N . ASN A 1 97 ? 9.161 -5.472 4.305 1.00 88.00 97 ASN A N 1
ATOM 750 C CA . ASN A 1 97 ? 9.623 -6.417 3.300 1.00 88.00 97 ASN A CA 1
ATOM 751 C C . ASN A 1 97 ? 9.532 -5.850 1.882 1.00 88.00 97 ASN A C 1
ATOM 753 O O . ASN A 1 97 ? 8.716 -4.982 1.563 1.00 88.00 97 ASN A O 1
ATOM 757 N N . ALA A 1 98 ? 10.373 -6.398 1.006 1.00 85.94 98 ALA A N 1
ATOM 758 C CA . ALA A 1 98 ? 10.326 -6.091 -0.413 1.00 85.94 98 ALA A CA 1
ATOM 759 C C . ALA A 1 98 ? 8.939 -6.414 -0.991 1.00 85.94 98 ALA A C 1
ATOM 761 O O . ALA A 1 98 ? 8.367 -7.478 -0.744 1.00 85.94 98 ALA A O 1
ATOM 762 N N . ALA A 1 99 ? 8.415 -5.509 -1.810 1.00 89.62 99 ALA A N 1
ATOM 763 C CA . ALA A 1 99 ? 7.126 -5.680 -2.447 1.00 89.62 99 ALA A CA 1
ATOM 764 C C . ALA A 1 99 ? 7.290 -6.485 -3.742 1.00 89.62 99 ALA A C 1
ATOM 766 O O . ALA A 1 99 ? 7.815 -5.992 -4.744 1.00 89.62 99 ALA A O 1
ATOM 767 N N . SER A 1 100 ? 6.826 -7.734 -3.718 1.00 87.75 100 SER A N 1
ATOM 768 C CA . SER A 1 100 ? 6.652 -8.553 -4.925 1.00 87.75 100 SER A CA 1
ATOM 769 C C . SER A 1 100 ? 5.386 -8.134 -5.684 1.00 87.75 100 SER A C 1
ATOM 771 O O . SER A 1 100 ? 4.480 -7.547 -5.082 1.00 87.75 100 SER A O 1
ATOM 773 N N . PRO A 1 101 ? 5.259 -8.444 -6.987 1.00 88.00 101 PRO A N 1
ATOM 774 C CA . PRO A 1 101 ? 3.985 -8.288 -7.684 1.00 88.00 101 PRO A CA 1
ATOM 775 C C . PRO A 1 101 ? 2.857 -8.976 -6.914 1.00 88.00 101 PRO A C 1
ATOM 777 O O . PRO A 1 101 ? 3.034 -10.093 -6.440 1.00 88.00 101 PRO A O 1
ATOM 780 N N . CYS A 1 102 ? 1.726 -8.286 -6.761 1.00 90.38 102 CYS A N 1
ATOM 781 C CA . CYS A 1 102 ? 0.543 -8.781 -6.050 1.00 90.38 102 CYS A CA 1
ATOM 782 C C . CYS A 1 102 ? 0.772 -9.208 -4.587 1.00 90.38 102 CYS A C 1
ATOM 784 O O . CYS A 1 102 ? -0.104 -9.841 -4.009 1.00 90.38 102 CYS A O 1
ATOM 786 N N . CYS A 1 103 ? 1.897 -8.853 -3.956 1.00 91.06 103 CYS A N 1
ATOM 787 C CA . CYS A 1 103 ? 2.059 -9.100 -2.526 1.00 91.06 103 CYS A CA 1
ATOM 788 C C . CYS A 1 103 ? 1.050 -8.294 -1.696 1.00 91.06 103 CYS A C 1
ATOM 790 O O . CYS A 1 103 ? 0.563 -7.240 -2.118 1.00 91.06 103 CYS A O 1
ATOM 792 N N . ILE A 1 104 ? 0.753 -8.799 -0.503 1.00 93.62 104 ILE A N 1
ATOM 793 C CA . ILE A 1 104 ? -0.210 -8.196 0.415 1.00 93.62 104 ILE A CA 1
ATOM 794 C C . ILE A 1 104 ? 0.531 -7.701 1.654 1.00 93.62 104 ILE A C 1
ATOM 796 O O . ILE A 1 104 ? 1.297 -8.449 2.257 1.00 93.62 104 ILE A O 1
ATOM 800 N N . PHE A 1 105 ? 0.270 -6.448 2.022 1.00 94.44 105 PHE A N 1
ATOM 801 C CA . PHE A 1 105 ? 0.586 -5.895 3.335 1.00 94.44 105 PHE A CA 1
ATOM 802 C C . PHE A 1 105 ? -0.731 -5.748 4.099 1.00 94.44 105 PHE A C 1
ATOM 804 O O . PHE A 1 105 ? -1.596 -4.987 3.664 1.00 94.44 105 PHE A O 1
ATOM 811 N N . HIS A 1 106 ? -0.913 -6.499 5.184 1.00 94.12 106 HIS A N 1
ATOM 812 C CA . HIS A 1 106 ? -2.092 -6.370 6.044 1.00 94.12 106 HIS A CA 1
ATOM 813 C C . HIS A 1 106 ? -1.741 -5.535 7.266 1.00 94.12 106 HIS A C 1
ATOM 815 O O . HIS A 1 106 ? -0.757 -5.813 7.949 1.00 94.12 106 HIS A O 1
ATOM 821 N N . LEU A 1 107 ? -2.537 -4.496 7.493 1.00 91.94 107 LEU A N 1
ATOM 822 C CA . LEU A 1 107 ? -2.359 -3.585 8.603 1.00 91.94 107 LEU A CA 1
ATOM 823 C C . LEU A 1 107 ? -3.651 -3.521 9.407 1.00 91.94 107 LEU A C 1
ATOM 825 O O . LEU A 1 107 ? -4.728 -3.324 8.838 1.00 91.94 107 LEU A O 1
ATOM 829 N N . THR A 1 108 ? -3.532 -3.645 10.720 1.00 88.69 108 THR A N 1
ATOM 830 C CA . THR A 1 108 ? -4.642 -3.555 11.669 1.00 88.69 108 THR A CA 1
ATOM 831 C C . THR A 1 108 ? -4.476 -2.323 12.540 1.00 88.69 108 THR A C 1
ATOM 833 O O . THR A 1 108 ? -3.378 -1.814 12.728 1.00 88.69 108 THR A O 1
ATOM 836 N N . ARG A 1 109 ? -5.575 -1.804 13.074 1.00 82.25 109 ARG A N 1
ATOM 837 C CA . ARG A 1 109 ? -5.534 -0.756 14.093 1.00 82.25 109 ARG A CA 1
ATOM 838 C C . ARG A 1 109 ? -6.658 -0.988 15.084 1.00 82.25 109 ARG A C 1
ATOM 840 O O . ARG A 1 109 ? -7.752 -1.385 14.679 1.00 82.25 109 ARG A O 1
ATOM 847 N N . ASN A 1 110 ? -6.399 -0.701 16.351 1.00 75.56 110 ASN A N 1
ATOM 848 C CA . ASN A 1 110 ? -7.440 -0.678 17.368 1.00 75.56 110 ASN A CA 1
ATOM 849 C C . ASN A 1 110 ? -8.122 0.694 17.328 1.00 75.56 110 ASN A C 1
ATOM 851 O O . ASN A 1 110 ? -7.450 1.721 17.329 1.00 75.56 110 ASN A O 1
ATOM 855 N N . ILE A 1 111 ? -9.452 0.701 17.226 1.00 68.69 111 ILE A N 1
ATOM 856 C CA . ILE A 1 111 ? -10.272 1.924 17.109 1.00 68.69 111 ILE A CA 1
ATOM 857 C C . ILE A 1 111 ? -10.791 2.369 18.492 1.00 68.69 111 ILE A C 1
ATOM 859 O O . ILE A 1 111 ? -11.484 3.368 18.600 1.00 68.69 111 ILE A O 1
ATOM 863 N N . ASP A 1 112 ? -10.414 1.670 19.569 1.00 60.62 112 ASP A N 1
ATOM 864 C CA . ASP A 1 112 ? -10.925 1.909 20.928 1.00 60.62 112 ASP A CA 1
ATOM 865 C C . ASP A 1 112 ? -10.592 3.302 21.502 1.00 60.62 112 ASP A C 1
ATOM 867 O O . ASP A 1 112 ? -11.141 3.686 22.534 1.00 60.62 112 ASP A O 1
ATOM 871 N N . ASP A 1 113 ? -9.738 4.078 20.830 1.00 54.66 113 ASP A N 1
ATOM 872 C CA . ASP A 1 113 ? -9.509 5.491 21.118 1.00 54.66 113 ASP A CA 1
ATOM 873 C C . ASP A 1 113 ? -9.968 6.363 19.936 1.00 54.66 113 ASP A C 1
ATOM 875 O O . ASP A 1 113 ? -9.210 6.670 19.011 1.00 54.66 113 ASP A O 1
ATOM 879 N N . ASP A 1 114 ? -11.236 6.787 19.982 1.00 53.31 114 ASP A N 1
ATOM 880 C CA . ASP A 1 114 ? -11.867 7.695 19.009 1.00 53.31 114 ASP A CA 1
ATOM 881 C C . ASP A 1 114 ? -11.123 9.041 18.849 1.00 53.31 114 ASP A C 1
ATOM 883 O O . ASP A 1 114 ? -11.422 9.811 17.926 1.00 53.31 114 ASP A O 1
ATOM 887 N N . SER A 1 115 ? -10.160 9.348 19.729 1.00 52.91 115 SER A N 1
ATOM 888 C CA . SER A 1 115 ? -9.369 10.577 19.679 1.00 52.91 115 SER A CA 1
ATOM 889 C C . SER A 1 115 ? -8.127 10.497 18.781 1.00 52.91 115 SER A C 1
ATOM 891 O O . SER A 1 115 ? -7.636 11.549 18.360 1.00 52.91 115 SER A O 1
ATOM 893 N N . ASP A 1 116 ? -7.666 9.298 18.396 1.00 56.66 116 ASP A N 1
ATOM 894 C CA . ASP A 1 116 ? -6.461 9.124 17.575 1.00 56.66 116 ASP A CA 1
ATOM 895 C C . ASP A 1 116 ? -6.765 8.555 16.177 1.00 56.66 116 ASP A C 1
ATOM 897 O O . ASP A 1 116 ? -6.430 7.428 15.814 1.00 56.66 116 ASP A O 1
ATOM 901 N N . ILE A 1 117 ? -7.357 9.392 15.315 1.00 56.62 117 ILE A N 1
ATOM 902 C CA . ILE A 1 117 ? -7.494 9.122 13.865 1.00 56.62 117 ILE A CA 1
ATOM 903 C C . ILE A 1 117 ? -6.125 8.851 13.198 1.00 56.62 117 ILE A C 1
ATOM 905 O O . ILE A 1 117 ? -6.070 8.257 12.112 1.00 56.62 117 ILE A O 1
ATOM 909 N N . SER A 1 118 ? -5.029 9.281 13.831 1.00 54.69 118 SER A N 1
ATOM 910 C CA . SER A 1 118 ? -3.645 9.050 13.410 1.00 54.69 118 SER A CA 1
ATOM 911 C C . SER A 1 118 ? -2.992 7.807 14.017 1.00 54.69 118 SER A C 1
ATOM 913 O O . SER A 1 118 ? -1.802 7.612 13.764 1.00 54.69 118 SER A O 1
ATOM 915 N N . GLY A 1 119 ? -3.747 6.977 14.746 1.00 63.00 119 GLY A N 1
ATOM 916 C CA . GLY A 1 119 ? -3.232 5.823 15.475 1.00 63.00 119 GLY A CA 1
ATOM 917 C C . GLY A 1 119 ? -2.272 4.973 14.648 1.00 63.00 119 GLY A C 1
ATOM 918 O O . GLY A 1 119 ? -2.480 4.743 13.450 1.00 63.00 119 GLY A O 1
ATOM 919 N N . VAL A 1 120 ? -1.195 4.537 15.302 1.00 75.94 120 VAL A N 1
ATOM 920 C CA . VAL A 1 120 ? -0.186 3.666 14.699 1.00 75.94 120 VAL A CA 1
ATOM 921 C C . VAL A 1 120 ? -0.858 2.355 14.316 1.00 75.94 120 VAL A C 1
ATOM 923 O O . VAL A 1 120 ? -1.487 1.696 15.143 1.00 75.94 120 VAL A O 1
ATOM 926 N N . TRP A 1 121 ? -0.745 1.995 13.044 1.00 88.50 121 TRP A N 1
ATOM 927 C CA . TRP A 1 121 ? -1.205 0.705 12.562 1.00 88.50 121 TRP A CA 1
ATOM 928 C C . TRP A 1 121 ? -0.191 -0.365 12.952 1.00 88.50 121 TRP A C 1
ATOM 930 O O . TRP A 1 121 ? 1.015 -0.130 12.996 1.00 88.50 121 TRP A O 1
ATOM 940 N N . GLU A 1 122 ? -0.670 -1.570 13.179 1.00 89.88 122 GLU A N 1
ATOM 941 C CA . GLU A 1 122 ? 0.152 -2.743 13.410 1.00 89.88 122 GLU A CA 1
ATOM 942 C C . GLU A 1 122 ? 0.247 -3.554 12.120 1.00 89.88 122 GLU A C 1
ATOM 944 O O . GLU A 1 122 ? -0.659 -3.546 11.289 1.00 89.88 122 GLU A O 1
ATOM 949 N N . MET A 1 123 ? 1.376 -4.230 11.933 1.00 90.94 123 MET A N 1
ATOM 950 C CA . MET A 1 123 ? 1.609 -5.145 10.821 1.00 90.94 123 MET A CA 1
ATOM 951 C C . MET A 1 123 ? 2.362 -6.349 11.362 1.00 90.94 123 MET A C 1
ATOM 953 O O . MET A 1 123 ? 3.405 -6.188 12.001 1.00 90.94 123 MET A O 1
ATOM 957 N N . ASP A 1 124 ? 1.844 -7.539 11.090 1.00 83.62 124 ASP A N 1
ATOM 958 C CA . ASP A 1 124 ? 2.466 -8.775 11.548 1.00 83.62 124 ASP A CA 1
ATOM 959 C C . ASP A 1 124 ? 3.814 -9.010 10.866 1.00 83.62 124 ASP A C 1
ATOM 961 O O . ASP A 1 124 ? 3.997 -8.739 9.675 1.00 83.62 124 ASP A O 1
ATOM 965 N N . GLU A 1 125 ? 4.760 -9.574 11.615 1.00 76.25 125 GLU A N 1
ATOM 966 C CA . GLU A 1 125 ? 6.026 -10.029 11.049 1.00 76.25 125 GLU A CA 1
ATOM 967 C C . GLU A 1 125 ? 5.799 -11.169 10.059 1.00 76.25 125 GLU A C 1
ATOM 969 O O . GLU A 1 125 ? 5.030 -12.090 10.316 1.00 76.25 125 GLU A O 1
ATOM 974 N N . TRP A 1 126 ? 6.524 -11.155 8.940 1.00 65.00 126 TRP A N 1
ATOM 975 C CA . TRP A 1 126 ? 6.406 -12.201 7.916 1.00 65.00 126 TRP A CA 1
ATOM 976 C C . TRP A 1 126 ? 6.800 -13.591 8.428 1.00 65.00 126 TRP A C 1
ATOM 978 O O . TRP A 1 126 ? 6.351 -14.597 7.888 1.00 65.00 126 TRP A O 1
ATOM 988 N N . SER A 1 127 ? 7.681 -13.635 9.432 1.00 65.94 127 SER A N 1
ATOM 989 C CA . SER A 1 127 ? 8.209 -14.859 10.031 1.00 65.94 127 SER A CA 1
ATOM 990 C C . SER A 1 127 ? 7.202 -15.553 10.947 1.00 65.94 127 SER A C 1
ATOM 992 O O . SER A 1 127 ? 7.442 -16.689 11.358 1.00 65.94 127 SER A O 1
ATOM 994 N N . LEU A 1 128 ? 6.091 -14.890 11.271 1.00 70.62 128 LEU A N 1
ATOM 995 C CA . LEU A 1 128 ? 5.002 -15.469 12.042 1.00 70.62 128 LEU A CA 1
ATOM 996 C C . LEU A 1 128 ? 4.083 -16.285 11.133 1.00 70.62 128 LEU A C 1
ATOM 998 O O . LEU A 1 128 ? 3.897 -15.983 9.953 1.00 70.62 128 LEU A O 1
ATOM 1002 N N . GLU A 1 129 ? 3.475 -17.324 11.698 1.00 66.88 129 GLU A N 1
ATOM 1003 C CA . GLU A 1 129 ? 2.421 -18.067 11.015 1.00 66.88 129 GLU A CA 1
ATOM 1004 C C . GLU A 1 129 ? 1.255 -17.120 10.698 1.00 66.88 129 GLU A C 1
ATOM 1006 O O . GLU A 1 129 ? 0.697 -16.488 11.590 1.00 66.88 129 GLU A O 1
ATOM 1011 N N . GLY A 1 130 ? 0.921 -16.986 9.412 1.00 68.19 130 GLY A N 1
ATOM 1012 C CA . GLY A 1 130 ? -0.084 -16.024 8.952 1.00 68.19 130 GLY A CA 1
ATOM 1013 C C . GLY A 1 130 ? 0.420 -14.584 8.801 1.00 68.19 130 GLY A C 1
ATOM 1014 O O . GLY A 1 130 ? -0.378 -13.712 8.476 1.00 68.19 130 GLY A O 1
ATOM 1015 N N . GLY A 1 131 ? 1.721 -14.330 8.973 1.00 81.50 131 GLY A N 1
ATOM 1016 C CA . GLY A 1 131 ? 2.337 -13.016 8.808 1.00 81.50 131 GLY A CA 1
ATOM 1017 C C . GLY A 1 131 ? 2.102 -12.404 7.427 1.00 81.50 131 GLY A C 1
ATOM 1018 O O . GLY A 1 131 ? 2.343 -13.034 6.393 1.00 81.50 131 GLY A O 1
ATOM 1019 N N . MET A 1 132 ? 1.657 -11.146 7.402 1.00 87.88 132 MET A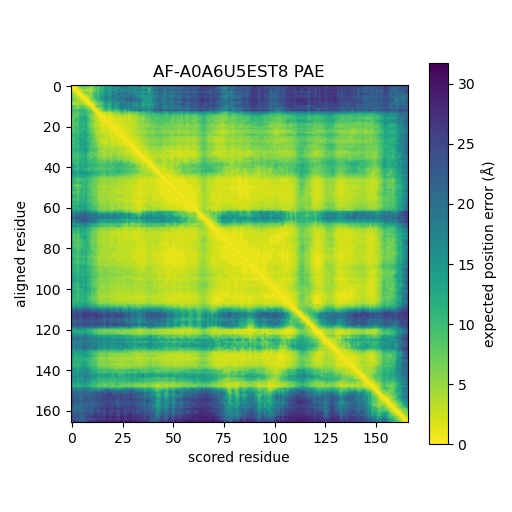 N 1
ATOM 1020 C CA . MET A 1 132 ? 1.224 -10.466 6.178 1.00 87.88 132 MET A CA 1
ATOM 1021 C C . MET A 1 132 ? 2.052 -9.226 5.813 1.00 87.88 132 MET A C 1
ATOM 1023 O O . MET A 1 132 ? 1.540 -8.320 5.171 1.00 87.88 132 MET A O 1
ATOM 1027 N N . ASN A 1 133 ? 3.338 -9.177 6.170 1.00 90.06 133 ASN A N 1
ATOM 1028 C CA . ASN A 1 133 ? 4.299 -8.175 5.685 1.00 90.06 133 ASN A CA 1
ATOM 1029 C C . ASN A 1 133 ? 4.901 -8.624 4.336 1.00 90.06 133 ASN A C 1
ATOM 1031 O O . ASN A 1 133 ? 5.897 -9.351 4.298 1.00 90.06 133 ASN A O 1
ATOM 1035 N N . GLY A 1 134 ? 4.270 -8.234 3.222 1.00 86.56 134 GLY A N 1
ATOM 1036 C CA . GLY A 1 134 ? 4.702 -8.610 1.868 1.00 86.56 134 GLY A CA 1
ATOM 1037 C C . GLY A 1 134 ? 4.306 -10.038 1.469 1.00 86.56 134 GLY A C 1
ATOM 1038 O O . GLY A 1 134 ? 5.020 -10.704 0.719 1.00 86.56 134 GLY A O 1
ATOM 1039 N N . PHE A 1 135 ? 3.168 -10.522 1.966 1.00 90.06 135 PHE A N 1
ATOM 1040 C CA . PHE A 1 135 ? 2.713 -11.901 1.811 1.00 90.06 135 PHE A CA 1
ATOM 1041 C C . PHE A 1 135 ? 2.384 -12.279 0.369 1.00 90.06 135 PHE A C 1
ATOM 1043 O O . PHE A 1 135 ? 1.670 -11.573 -0.346 1.00 90.06 135 PHE A O 1
ATOM 1050 N N . THR A 1 136 ? 2.870 -13.450 -0.035 1.00 89.12 136 THR A N 1
ATOM 1051 C CA . THR A 1 136 ? 2.780 -13.983 -1.402 1.00 89.12 136 THR A CA 1
ATOM 1052 C C . THR A 1 136 ? 2.228 -15.409 -1.450 1.00 89.12 136 THR A C 1
ATOM 1054 O O . THR A 1 136 ? 2.074 -15.954 -2.536 1.00 89.12 136 THR A O 1
ATOM 1057 N N . GLY A 1 137 ? 1.859 -16.008 -0.308 1.00 86.75 137 GLY A N 1
ATOM 1058 C CA . GLY A 1 137 ? 1.432 -17.414 -0.226 1.00 86.75 137 GLY A CA 1
ATOM 1059 C C . GLY A 1 137 ? 0.125 -17.745 -0.959 1.00 86.75 137 GLY A C 1
ATOM 1060 O O . GLY A 1 137 ? -0.188 -18.912 -1.159 1.00 86.75 137 GLY A O 1
ATOM 1061 N N . HIS A 1 138 ? -0.625 -16.731 -1.397 1.00 88.31 138 HIS A N 1
ATOM 1062 C CA . HIS A 1 138 ? -1.790 -16.900 -2.271 1.00 88.31 138 HIS A CA 1
ATOM 1063 C C . HIS A 1 138 ? -1.411 -17.125 -3.747 1.00 88.31 138 HIS A C 1
ATOM 1065 O O . HIS A 1 138 ? -2.272 -17.465 -4.557 1.00 88.31 138 HIS A O 1
ATOM 1071 N N . MET A 1 139 ? -0.145 -16.916 -4.118 1.00 85.62 139 MET A N 1
ATOM 1072 C CA . MET A 1 139 ? 0.358 -17.109 -5.474 1.00 85.62 139 MET A CA 1
ATOM 1073 C C . MET A 1 139 ? 1.075 -18.450 -5.595 1.00 85.62 139 MET A C 1
ATOM 1075 O O . MET A 1 139 ? 1.886 -18.820 -4.751 1.00 85.62 139 MET A O 1
ATOM 1079 N N . THR A 1 140 ? 0.826 -19.161 -6.693 1.00 85.81 140 THR A N 1
ATOM 1080 C CA . THR A 1 140 ? 1.533 -20.410 -7.019 1.00 85.81 140 THR A CA 1
ATOM 1081 C C . THR A 1 140 ? 2.933 -20.162 -7.582 1.00 85.81 140 THR A C 1
ATOM 1083 O O . THR A 1 140 ? 3.800 -21.027 -7.489 1.00 85.81 140 THR A O 1
ATOM 1086 N N . THR A 1 141 ? 3.164 -18.989 -8.177 1.00 84.12 141 THR A N 1
ATOM 1087 C CA . THR A 1 141 ? 4.463 -18.541 -8.684 1.00 84.12 141 THR A CA 1
ATOM 1088 C C . THR A 1 141 ? 4.511 -17.017 -8.728 1.00 84.12 141 THR A C 1
ATOM 1090 O O . THR A 1 141 ? 3.506 -16.374 -9.027 1.00 84.12 141 THR A O 1
ATOM 1093 N N . LEU A 1 142 ? 5.683 -16.438 -8.458 1.00 76.25 142 LEU A N 1
ATOM 1094 C CA . LEU A 1 142 ? 5.929 -15.008 -8.671 1.00 76.25 142 LEU A CA 1
ATOM 1095 C C . LEU A 1 142 ? 6.236 -14.701 -10.142 1.00 76.25 142 LEU A C 1
ATOM 1097 O O . LEU A 1 142 ? 5.974 -13.594 -10.596 1.00 76.25 142 LEU A O 1
ATOM 1101 N N . GLY A 1 143 ? 6.710 -15.700 -10.894 1.00 73.38 143 GLY A N 1
ATOM 1102 C CA . GLY A 1 143 ? 7.261 -15.550 -12.237 1.00 73.38 143 GLY A CA 1
ATOM 1103 C C . GLY A 1 143 ? 8.793 -15.495 -12.234 1.00 73.38 143 GLY A C 1
ATOM 1104 O O . GLY A 1 143 ? 9.428 -15.081 -11.271 1.00 73.38 143 GLY A O 1
ATOM 1105 N N . GLU A 1 144 ? 9.406 -15.919 -13.339 1.00 74.69 144 GLU A N 1
ATOM 1106 C CA . GLU A 1 144 ? 10.874 -16.021 -1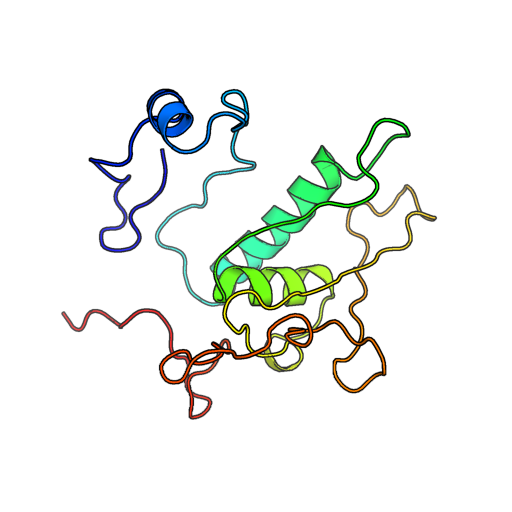3.466 1.00 74.69 144 GLU A CA 1
ATOM 1107 C C . GLU A 1 144 ? 11.563 -14.678 -13.763 1.00 74.69 144 GLU A C 1
ATOM 1109 O O . GLU A 1 144 ? 12.783 -14.563 -13.684 1.00 74.69 144 GLU A O 1
ATOM 1114 N N . LYS A 1 145 ? 10.789 -13.659 -14.157 1.00 75.62 145 LYS A N 1
ATOM 1115 C CA . LYS A 1 145 ? 11.293 -12.351 -14.622 1.00 75.62 145 LYS A CA 1
ATOM 1116 C C . LYS A 1 145 ? 10.864 -11.182 -13.740 1.00 75.62 145 LYS A C 1
ATOM 1118 O O . LYS A 1 145 ? 11.036 -10.024 -14.113 1.00 75.62 145 LYS A O 1
ATOM 1123 N N . THR A 1 146 ? 10.258 -11.479 -12.603 1.00 70.88 146 THR A N 1
ATOM 1124 C CA . THR A 1 146 ? 9.737 -10.495 -11.659 1.00 70.88 146 THR A CA 1
ATOM 1125 C C . THR A 1 146 ? 10.590 -10.505 -10.412 1.00 70.88 146 THR A C 1
ATOM 1127 O O . THR A 1 146 ? 10.814 -11.558 -9.820 1.00 70.88 146 THR A O 1
ATOM 1130 N N . PHE A 1 147 ? 11.024 -9.324 -9.993 1.00 75.62 147 PHE A N 1
ATOM 1131 C CA . PHE A 1 147 ? 11.869 -9.174 -8.820 1.00 75.62 147 PHE A CA 1
ATOM 1132 C C . PHE A 1 147 ? 11.115 -8.375 -7.762 1.00 75.62 147 PHE A C 1
ATOM 1134 O O . PHE A 1 147 ? 10.523 -7.344 -8.103 1.00 75.62 147 PHE A O 1
ATOM 1141 N N . PRO A 1 148 ? 11.111 -8.831 -6.498 1.00 79.75 148 PRO A N 1
ATOM 1142 C CA . PRO A 1 148 ? 10.649 -8.012 -5.393 1.00 79.75 148 PRO A CA 1
ATOM 1143 C C . PRO A 1 148 ? 11.426 -6.697 -5.385 1.00 79.75 148 PRO A C 1
ATOM 1145 O O . PRO A 1 148 ? 12.651 -6.694 -5.506 1.00 79.75 148 PRO A O 1
ATOM 1148 N N . TRP A 1 149 ? 10.716 -5.582 -5.262 1.00 81.88 149 TRP A N 1
ATOM 1149 C CA . TRP A 1 149 ? 11.354 -4.282 -5.119 1.00 81.88 149 TRP A CA 1
ATOM 1150 C C . TRP A 1 149 ? 11.427 -3.945 -3.639 1.00 81.88 149 TRP A C 1
ATOM 1152 O O . TRP A 1 149 ? 10.400 -3.811 -2.977 1.00 81.88 149 TRP A O 1
ATOM 1162 N N . ASN A 1 150 ? 12.634 -3.818 -3.113 1.00 71.56 150 ASN A N 1
ATOM 1163 C CA . ASN A 1 150 ? 12.903 -3.112 -1.876 1.00 71.56 150 ASN A CA 1
ATOM 1164 C C . ASN A 1 150 ? 13.291 -1.662 -2.206 1.00 71.56 150 ASN A C 1
ATOM 1166 O O . ASN A 1 150 ? 13.750 -1.331 -3.293 1.00 71.56 150 ASN A O 1
ATOM 1170 N N . HIS A 1 151 ? 13.088 -0.769 -1.245 1.00 69.69 151 HIS A N 1
ATOM 1171 C CA . HIS A 1 151 ? 13.528 0.632 -1.281 1.00 69.69 151 HIS A CA 1
ATOM 1172 C C . HIS A 1 151 ? 15.044 0.793 -1.504 1.00 69.69 151 HIS A C 1
ATOM 1174 O O . HIS A 1 151 ? 15.520 1.881 -1.835 1.00 69.69 151 HIS A O 1
ATOM 1180 N N . PHE A 1 152 ? 15.787 -0.302 -1.351 1.00 60.94 152 PHE A N 1
ATOM 1181 C CA . PHE A 1 152 ? 17.151 -0.496 -1.804 1.00 60.94 152 PHE A CA 1
ATOM 1182 C C . PHE A 1 152 ? 17.152 -1.414 -3.028 1.00 60.94 152 PHE A C 1
ATOM 1184 O O . PHE A 1 152 ? 16.338 -2.308 -3.136 1.00 60.94 152 PHE A O 1
ATOM 1191 N N . GLY A 1 153 ? 18.055 -1.230 -3.970 1.00 52.16 153 GLY A N 1
ATOM 1192 C CA . GLY A 1 153 ? 18.286 -2.166 -5.061 1.00 52.16 153 GLY A CA 1
ATOM 1193 C C . GLY A 1 153 ? 18.812 -3.520 -4.604 1.00 52.16 153 GLY A C 1
ATOM 1194 O O . GLY A 1 153 ? 19.085 -3.712 -3.419 1.00 52.16 153 GLY A O 1
ATOM 1195 N N . PRO A 1 154 ? 19.041 -4.440 -5.559 1.00 42.84 154 PRO A N 1
ATOM 1196 C CA . PRO A 1 154 ? 19.531 -5.788 -5.273 1.00 42.84 154 PRO A CA 1
ATOM 1197 C C . PRO A 1 154 ? 20.827 -5.846 -4.437 1.00 42.84 154 PRO A C 1
ATOM 1199 O O . PRO A 1 154 ? 21.105 -6.881 -3.846 1.00 42.84 154 PRO A O 1
ATOM 1202 N N . ASN A 1 155 ? 21.580 -4.741 -4.332 1.00 49.41 155 ASN A N 1
ATOM 1203 C CA . ASN A 1 155 ? 22.833 -4.633 -3.575 1.00 49.41 155 ASN A CA 1
ATOM 1204 C C . ASN A 1 155 ? 22.767 -3.666 -2.373 1.00 49.41 155 ASN A C 1
ATOM 1206 O O . ASN A 1 155 ? 23.803 -3.187 -1.923 1.00 49.41 155 ASN A O 1
ATOM 1210 N N . GLY A 1 156 ? 21.581 -3.295 -1.881 1.00 50.06 156 GLY A N 1
ATOM 1211 C CA . GLY A 1 156 ? 21.464 -2.318 -0.785 1.00 50.06 156 GLY A CA 1
ATOM 1212 C C . GLY A 1 156 ? 21.600 -0.847 -1.220 1.00 50.06 156 GLY A C 1
ATOM 1213 O O . GLY A 1 156 ? 21.35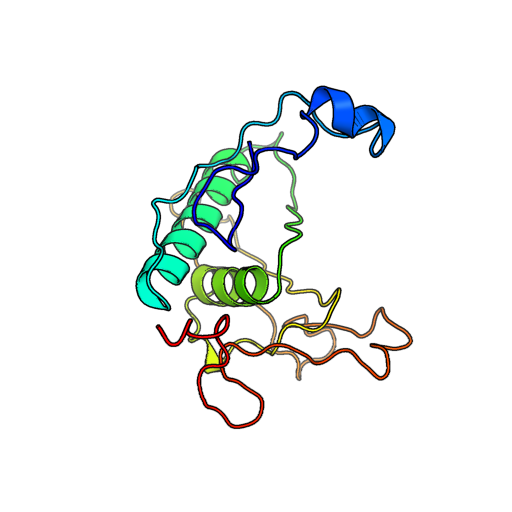6 0.058 -0.430 1.00 50.06 156 GLY A O 1
ATOM 1214 N N . GLU A 1 157 ? 21.927 -0.581 -2.486 1.00 48.91 157 GLU A N 1
ATOM 1215 C CA . GLU A 1 157 ? 21.997 0.771 -3.056 1.00 48.91 157 GLU A CA 1
ATOM 1216 C C . GLU A 1 157 ? 20.640 1.210 -3.602 1.00 48.91 157 GLU A C 1
ATOM 1218 O O . GLU A 1 157 ? 20.041 0.467 -4.366 1.00 48.91 157 GLU A O 1
ATOM 1223 N N . TYR A 1 158 ? 20.157 2.415 -3.276 1.00 48.72 158 TYR A N 1
ATOM 1224 C CA . TYR A 1 158 ? 18.885 2.955 -3.785 1.00 48.72 158 TYR A CA 1
ATOM 1225 C C . TYR A 1 158 ? 18.683 2.713 -5.298 1.00 48.72 158 TYR A C 1
ATOM 1227 O O . TYR A 1 158 ? 19.372 3.298 -6.132 1.00 48.72 158 TYR A O 1
ATOM 1235 N N . SER A 1 159 ? 17.694 1.883 -5.650 1.00 51.75 159 SER A N 1
ATOM 1236 C CA . SER A 1 159 ? 17.337 1.510 -7.031 1.00 51.75 159 SER A CA 1
ATOM 1237 C C . SER A 1 159 ? 16.215 2.366 -7.608 1.00 51.75 159 SER A C 1
ATOM 1239 O O . SER A 1 159 ? 15.394 1.883 -8.392 1.00 51.75 159 SER A O 1
ATOM 1241 N N . GLY A 1 160 ? 16.144 3.634 -7.196 1.00 47.47 160 GLY A N 1
ATOM 1242 C CA . GLY A 1 160 ? 15.142 4.570 -7.691 1.00 47.47 160 GLY A CA 1
ATOM 1243 C C . GLY A 1 160 ? 15.023 4.601 -9.217 1.00 47.47 160 GLY A C 1
ATOM 1244 O O . GLY A 1 160 ? 15.912 4.118 -9.925 1.00 47.47 160 GLY A O 1
ATOM 1245 N N . PRO A 1 161 ? 13.946 5.210 -9.750 1.00 37.66 161 PRO A N 1
ATOM 1246 C CA . PRO A 1 161 ? 13.805 5.397 -11.190 1.00 37.66 161 PRO A CA 1
ATOM 1247 C C . PRO A 1 161 ? 15.107 5.984 -11.767 1.00 37.66 161 PRO A C 1
ATOM 1249 O O . PRO A 1 161 ? 15.713 6.833 -11.105 1.00 37.66 161 PRO A O 1
ATOM 1252 N N . PRO A 1 162 ? 15.559 5.522 -12.954 1.00 35.94 162 PRO A N 1
ATOM 1253 C CA . PRO A 1 162 ? 16.883 5.830 -13.477 1.00 35.94 162 PRO A CA 1
ATOM 1254 C C . PRO A 1 162 ? 17.180 7.320 -13.340 1.00 35.94 162 PRO A C 1
ATOM 1256 O O . PRO A 1 162 ? 16.404 8.149 -13.825 1.00 35.94 162 PRO A O 1
ATOM 1259 N N . LYS A 1 163 ? 18.297 7.672 -12.690 1.00 37.62 163 LYS A N 1
ATOM 1260 C CA . LYS A 1 163 ? 18.809 9.041 -12.767 1.00 37.62 163 LYS A CA 1
ATOM 1261 C C . LYS A 1 163 ? 18.999 9.319 -14.255 1.00 37.62 163 LYS A C 1
ATOM 1263 O O . LYS A 1 163 ? 19.830 8.668 -14.884 1.00 37.62 163 LYS A O 1
ATOM 1268 N N . LYS A 1 164 ? 18.206 10.228 -14.835 1.00 30.89 164 LYS A N 1
ATOM 1269 C CA . LYS A 1 164 ? 18.517 10.771 -16.160 1.00 30.89 164 LYS A CA 1
ATOM 1270 C C . LYS A 1 164 ? 19.888 11.424 -16.016 1.00 30.89 164 LYS A C 1
ATOM 1272 O O . LYS A 1 164 ? 19.994 12.514 -15.462 1.00 30.89 164 LYS A O 1
ATOM 1277 N N . THR A 1 165 ? 20.932 10.724 -16.438 1.00 32.72 165 THR A N 1
ATOM 1278 C CA . THR A 1 165 ? 22.189 11.355 -16.811 1.00 32.72 165 THR A CA 1
ATOM 1279 C C . THR A 1 165 ? 21.832 12.335 -17.921 1.00 32.72 165 THR A C 1
ATOM 1281 O O . THR A 1 165 ? 21.352 11.906 -18.974 1.00 32.72 165 THR A O 1
ATOM 1284 N N . MET A 1 166 ? 21.922 13.633 -17.616 1.00 32.59 166 MET A N 1
ATOM 1285 C CA . MET A 1 166 ? 21.942 14.675 -18.643 1.00 32.59 166 MET A CA 1
ATOM 1286 C C . MET A 1 166 ? 23.171 14.496 -19.527 1.00 32.59 166 MET A C 1
ATOM 1288 O O . MET A 1 166 ? 24.214 14.072 -18.979 1.00 32.59 166 MET A O 1
#

Organism: NCBI:txid216773

Radius of gyration: 17.51 Å; Cα contacts (8 Å, |Δi|>4): 182; chains: 1; bounding box: 45×39×45 Å

Nearest PDB structures (foldseek):
  6yj6-assembly1_C  TM=6.344E-01  e=1.031E-01  Saccharomyces cerevisiae
  8ffz-assembly1_G  TM=7.202E-01  e=1.125E+00  Saccharomyces cerevisiae S288C

pLDDT: mean 76.53, std 16.4, range [30.89, 94.94]

Mean predicted aligned error: 9.54 Å

Secondary structure (DSSP, 8-state):
--EETTTTEEPTTPPPHHHHTTT-TT--TTPPPS----SSPPTTHHHHHHHHHHHHHHHHHHSSSTTS-S-------HHHHHHHHHHHHT--GGGSPPB-TT-EE--B---S-TT-TTPPPB---TTSTT--EEE-TT-S---TT--PBPSS-TTSS--PSP----

Foldseek 3Di:
DDADPVPRHRPPDDDQLVRCCVVVVPDDNPDDDLDDQDPDQDPPVSVLVVLLSVLLSCLVVAVDDPPGDPDDDDDDDQSSLLSNLCNLQVHDLVQADFAQVPAFWDWADDCVDVPPSSGRIDAADPPDDVGRRRDDVVDPDSDPPTDRDRCAPPVRHRPPDDDPPD

Solvent-accessible surface area (backbone atoms only — not comparable to full-atom values): 10644 Å² total; per-residue (Å²): 138,62,76,31,84,91,73,82,40,68,48,93,78,66,76,50,67,76,61,41,34,82,83,38,81,82,63,71,77,83,69,71,74,94,73,79,84,76,80,86,68,48,82,64,64,54,51,42,52,51,25,38,49,52,52,46,53,48,33,67,77,44,62,73,63,93,91,37,65,95,73,85,89,84,88,74,55,46,68,55,51,41,37,34,52,17,50,42,46,72,46,55,68,90,77,44,53,42,28,34,88,90,36,38,74,51,72,48,68,86,69,91,53,87,85,46,74,77,56,68,28,45,64,47,55,54,90,43,92,86,26,24,44,37,32,52,88,91,49,96,67,87,58,97,89,59,71,59,42,42,89,31,28,103,80,70,49,73,57,62,81,78,78,78,78,126

Sequence (166 aa):
SELDMKNGARHKALPSVFERVAYYPRIDTNYNSLFTPEMPEQYPDSFLDRCSRAIKELSIKYGQGFDKPSAIIVVTHAAGCIGMASRATGRSLSEVNAASPCCIFHLTRNIDDDSDISGVWEMDEWSLEGGMNGFTGHMTTLGEKTFPWNHFGPNGEYSGPPKKTM

InterPro domains:
  IPR029033 Histidine phosphatase superfamily [G3DSA:3.40.50.1240] (2-152)